Protein AF-A0A814IDS3-F1 (afdb_monomer_lite)

Secondary structure (DSSP, 8-state):
-EEE-TT---HHHHHHHHHHHHHHHHTT----EEETTSGGGHHHHHHHHHHHHHTT----SSEEEETTTEEE-HHHHHHHHHTT-HHHHTT-----S-SS-----------

Foldseek 3Di:
DKEAAPPDPDPVLVVLSVVVVVVCVVVVHDDDYQHCNPPVCVVVVVLQVVLCVVVVHDDGPTWDDAPSNDIDHSVRCVVCVVVVNNCVSNVVPPPPDDDDDDDDDDDDDDD

Radius of gyration: 20.19 Å; chains: 1; bounding box: 78×25×34 Å

Organism: NCBI:txid1234261

InterPro domains:
  IPR006993 SH3-binding, glutamic acid-rich protein [PF04908] (2-92)
  IPR036249 Thioredoxin-like superfamily [SSF52833] (1-91)
  IPR051033 SH3 domain-binding glutamic acid-rich protein [PTHR12232] (2-104)

Sequence (111 aa):
MVYISNISGNHLTTGRQRQVKHILDTHGIRYIEIDISDPKQTNEKEFLQKSLFKKNLKLTLPQVFTDDELCYDYDELMAAVESNQLKQLLKISSVTTTSDQKQEHSLMSSA

pLDDT: mean 85.81, std 17.53, range [38.88, 97.94]

Structure (mmCIF, N/CA/C/O backbone):
data_AF-A0A814IDS3-F1
#
_entry.id   AF-A0A814IDS3-F1
#
loop_
_atom_site.group_PDB
_atom_site.id
_atom_site.type_symbol
_atom_site.label_atom_id
_atom_site.label_alt_id
_atom_site.label_comp_id
_atom_site.label_asym_id
_atom_site.label_entity_id
_atom_site.label_seq_id
_atom_site.pdbx_PDB_ins_code
_atom_site.Cartn_x
_atom_site.Cartn_y
_atom_site.Cartn_z
_atom_site.occupancy
_atom_site.B_iso_or_equiv
_atom_site.auth_seq_id
_atom_site.auth_comp_id
_atom_site.auth_asym_id
_atom_site.auth_atom_id
_atom_site.pdbx_PDB_model_num
ATOM 1 N N . MET A 1 1 ? -8.507 0.018 -3.297 1.00 93.69 1 MET A N 1
ATOM 2 C CA . MET A 1 1 ? -7.561 -0.786 -4.107 1.00 93.69 1 MET A CA 1
ATOM 3 C C . MET A 1 1 ? -6.206 -0.802 -3.416 1.00 93.69 1 MET A C 1
ATOM 5 O O . MET A 1 1 ? -5.855 0.195 -2.799 1.00 93.69 1 MET A O 1
ATOM 9 N N . VAL A 1 2 ? -5.458 -1.903 -3.489 1.00 96.62 2 VAL A N 1
ATOM 10 C CA . VAL A 1 2 ? -4.109 -2.037 -2.914 1.00 96.62 2 VAL A CA 1
ATOM 11 C C . VAL A 1 2 ? -3.149 -2.399 -4.040 1.00 96.62 2 VAL A C 1
ATOM 13 O O . VAL A 1 2 ? -3.212 -3.502 -4.578 1.00 96.62 2 VAL A O 1
ATOM 16 N N . TYR A 1 3 ? -2.268 -1.471 -4.395 1.00 96.88 3 TYR A N 1
ATOM 17 C CA . TYR A 1 3 ? -1.257 -1.655 -5.427 1.00 96.88 3 TYR A CA 1
ATOM 18 C C . TYR A 1 3 ? -0.005 -2.288 -4.831 1.00 96.88 3 TYR A C 1
ATOM 20 O O . TYR A 1 3 ? 0.532 -1.814 -3.822 1.00 96.88 3 TYR A O 1
ATOM 28 N N . ILE A 1 4 ? 0.472 -3.348 -5.476 1.00 97.31 4 ILE A N 1
ATOM 29 C CA . ILE A 1 4 ? 1.639 -4.122 -5.058 1.00 97.31 4 ILE A CA 1
ATOM 30 C C . ILE A 1 4 ? 2.498 -4.533 -6.260 1.00 97.31 4 ILE A C 1
ATOM 32 O O . ILE A 1 4 ? 2.139 -4.305 -7.413 1.00 97.31 4 ILE A O 1
ATOM 36 N N . SER A 1 5 ? 3.622 -5.188 -5.977 1.00 96.44 5 SER A N 1
ATOM 37 C CA . SER A 1 5 ? 4.396 -5.955 -6.950 1.00 96.44 5 SER A CA 1
ATOM 38 C C . SER A 1 5 ? 4.741 -7.324 -6.366 1.00 96.44 5 SER A C 1
ATOM 40 O O . SER A 1 5 ? 5.350 -7.394 -5.291 1.00 96.44 5 SER A O 1
ATOM 42 N N . ASN A 1 6 ? 4.375 -8.408 -7.057 1.00 94.94 6 ASN A N 1
ATOM 43 C CA . ASN A 1 6 ? 4.706 -9.772 -6.621 1.00 94.94 6 ASN A CA 1
ATOM 44 C C . ASN A 1 6 ? 6.133 -10.202 -6.977 1.00 94.94 6 ASN A C 1
ATOM 46 O O . ASN A 1 6 ? 6.657 -11.135 -6.373 1.00 94.94 6 ASN A O 1
ATOM 50 N N . ILE A 1 7 ? 6.794 -9.506 -7.904 1.00 92.25 7 ILE A N 1
ATOM 51 C CA . ILE A 1 7 ? 8.184 -9.791 -8.307 1.00 92.25 7 ILE A CA 1
ATOM 52 C C . ILE A 1 7 ? 9.198 -8.824 -7.680 1.00 92.25 7 ILE A C 1
ATOM 54 O O . ILE A 1 7 ? 10.310 -8.655 -8.181 1.00 92.25 7 ILE A O 1
ATOM 58 N N . SER A 1 8 ? 8.826 -8.150 -6.589 1.00 85.38 8 SER A N 1
ATOM 59 C CA . SER A 1 8 ? 9.725 -7.224 -5.902 1.00 85.38 8 SER A CA 1
ATOM 60 C C . SER A 1 8 ? 10.923 -7.960 -5.294 1.00 85.38 8 SER A C 1
ATOM 62 O O . SER A 1 8 ? 10.776 -8.746 -4.362 1.00 85.38 8 SER A O 1
ATOM 64 N N . GLY A 1 9 ? 12.133 -7.643 -5.763 1.00 87.62 9 GLY A N 1
ATOM 65 C CA . GLY A 1 9 ? 13.382 -8.112 -5.148 1.00 87.62 9 GLY A CA 1
ATOM 66 C C . GLY A 1 9 ? 13.704 -7.448 -3.801 1.00 87.62 9 GLY A C 1
ATOM 67 O O . GLY A 1 9 ? 14.698 -7.792 -3.169 1.00 87.62 9 GLY A O 1
ATOM 68 N N . ASN A 1 10 ? 12.893 -6.483 -3.348 1.00 93.31 10 ASN A N 1
ATOM 69 C CA . ASN A 1 10 ? 13.101 -5.782 -2.086 1.00 93.31 10 ASN A CA 1
ATOM 70 C C . ASN A 1 10 ? 12.272 -6.424 -0.959 1.00 93.31 10 ASN A C 1
ATOM 72 O O . ASN A 1 10 ? 11.039 -6.325 -0.924 1.00 93.31 10 ASN A O 1
ATOM 76 N N . HIS A 1 11 ? 12.960 -7.036 0.009 1.00 93.50 11 HIS A N 1
ATOM 77 C CA . HIS A 1 11 ? 12.333 -7.658 1.178 1.00 93.50 11 HIS A CA 1
ATOM 78 C C . HIS A 1 11 ? 11.537 -6.668 2.037 1.00 93.50 11 HIS A C 1
ATOM 80 O O . HIS A 1 11 ? 10.487 -7.038 2.561 1.00 93.50 11 HIS A O 1
ATOM 86 N N . LEU A 1 12 ? 11.977 -5.410 2.139 1.00 94.38 12 LEU A N 1
ATOM 87 C CA . LEU A 1 12 ? 11.261 -4.375 2.885 1.00 94.38 12 LEU A CA 1
ATOM 88 C C . LEU A 1 12 ? 9.924 -4.041 2.216 1.00 94.38 12 LEU A C 1
ATOM 90 O O . LEU A 1 12 ? 8.893 -4.015 2.883 1.00 94.38 12 LEU A O 1
ATOM 94 N N . THR A 1 13 ? 9.913 -3.868 0.892 1.00 95.19 13 THR A N 1
ATOM 95 C CA . THR A 1 13 ? 8.675 -3.669 0.121 1.00 95.19 13 THR A CA 1
ATOM 96 C C . THR A 1 13 ? 7.730 -4.855 0.283 1.00 95.19 13 THR A C 1
ATOM 98 O O . THR A 1 13 ? 6.553 -4.672 0.579 1.00 95.19 13 THR A O 1
ATOM 101 N N . THR A 1 14 ? 8.248 -6.078 0.163 1.00 95.94 14 THR A N 1
ATOM 102 C CA . THR A 1 14 ? 7.447 -7.301 0.316 1.00 95.94 14 THR A CA 1
ATOM 103 C C . THR A 1 14 ? 6.849 -7.422 1.721 1.00 95.94 14 THR A C 1
ATOM 105 O O . THR A 1 14 ? 5.675 -7.766 1.869 1.00 95.94 14 THR A O 1
ATOM 108 N N . GLY A 1 15 ? 7.627 -7.094 2.758 1.00 97.44 15 GLY A N 1
ATOM 109 C CA . GLY A 1 15 ? 7.165 -7.059 4.146 1.00 97.44 15 GLY A CA 1
ATOM 110 C C . GLY A 1 15 ? 6.054 -6.032 4.361 1.00 97.44 15 GLY A C 1
ATOM 111 O O . GLY A 1 15 ? 4.993 -6.384 4.875 1.00 97.44 15 GLY A O 1
ATOM 112 N N . ARG A 1 16 ? 6.247 -4.798 3.878 1.00 97.69 16 ARG A N 1
ATOM 113 C CA . ARG A 1 16 ? 5.244 -3.723 3.951 1.00 97.69 16 ARG A CA 1
ATOM 114 C C . ARG A 1 16 ? 3.947 -4.089 3.225 1.00 97.69 16 ARG A C 1
ATOM 116 O O . ARG A 1 16 ? 2.870 -3.900 3.780 1.00 97.69 16 ARG A O 1
ATOM 123 N N . GLN A 1 17 ? 4.038 -4.675 2.027 1.00 97.69 17 GLN A N 1
ATOM 124 C CA . GLN A 1 17 ? 2.875 -5.178 1.281 1.00 97.69 17 GLN A CA 1
ATOM 125 C C . GLN A 1 17 ? 2.099 -6.220 2.097 1.00 97.69 17 GLN A C 1
ATOM 127 O O . GLN A 1 17 ? 0.882 -6.120 2.226 1.00 97.69 17 GLN A O 1
ATOM 132 N N . ARG A 1 18 ? 2.797 -7.204 2.681 1.00 97.50 18 ARG A N 1
ATOM 133 C CA . ARG A 1 18 ? 2.170 -8.238 3.519 1.00 97.50 18 ARG A CA 1
ATOM 134 C C . ARG A 1 18 ? 1.490 -7.636 4.746 1.00 97.50 18 ARG A C 1
ATOM 136 O O . ARG A 1 18 ? 0.376 -8.031 5.072 1.00 97.50 18 ARG A O 1
ATOM 143 N N . GLN A 1 19 ? 2.150 -6.693 5.408 1.00 97.94 19 GLN A N 1
ATOM 144 C CA . GLN A 1 19 ? 1.635 -6.056 6.613 1.00 97.94 19 GLN A CA 1
ATOM 145 C C . GLN A 1 19 ? 0.382 -5.224 6.336 1.00 97.94 19 GLN A C 1
ATOM 147 O O . GLN A 1 19 ? -0.595 -5.365 7.063 1.00 97.94 19 GLN A O 1
ATOM 152 N N . VAL A 1 20 ? 0.369 -4.423 5.265 1.00 97.62 20 VAL A N 1
ATOM 153 C CA . VAL A 1 20 ? -0.829 -3.663 4.866 1.00 97.62 20 VAL A CA 1
ATOM 154 C C . VAL A 1 20 ? -2.003 -4.602 4.612 1.00 97.62 20 VAL A C 1
ATOM 156 O O . VAL A 1 20 ? -3.076 -4.385 5.164 1.00 97.62 20 VAL A O 1
ATOM 159 N N . LYS A 1 21 ? -1.795 -5.686 3.854 1.00 97.62 21 LYS A N 1
ATOM 160 C CA . LYS A 1 21 ? -2.845 -6.684 3.601 1.00 97.62 21 LYS A CA 1
ATOM 161 C C . LYS A 1 21 ? -3.367 -7.308 4.894 1.00 97.62 21 LYS A C 1
ATOM 163 O O . LYS A 1 21 ? -4.567 -7.286 5.137 1.00 97.62 21 LYS A O 1
ATOM 168 N N . HIS A 1 22 ? -2.464 -7.740 5.773 1.00 97.44 22 HIS A N 1
ATOM 169 C CA . HIS A 1 22 ? -2.824 -8.307 7.071 1.00 97.44 22 HIS A CA 1
ATOM 170 C C . HIS A 1 22 ? -3.646 -7.342 7.940 1.00 97.44 22 HIS A C 1
ATOM 172 O O . HIS A 1 22 ? -4.621 -7.740 8.576 1.00 97.44 22 HIS A O 1
ATOM 178 N N . ILE A 1 23 ? -3.280 -6.061 7.962 1.00 97.25 23 ILE A N 1
ATOM 179 C CA . ILE A 1 23 ? -4.019 -5.037 8.703 1.00 97.25 23 ILE A CA 1
ATOM 180 C C . ILE A 1 23 ? -5.425 -4.869 8.124 1.00 97.25 23 ILE A C 1
ATOM 182 O O . ILE A 1 23 ? -6.392 -4.873 8.880 1.00 97.25 23 ILE A O 1
ATOM 186 N N . LEU A 1 24 ? -5.564 -4.767 6.801 1.00 96.38 24 LEU A N 1
ATOM 187 C CA . LEU A 1 24 ? -6.877 -4.643 6.166 1.00 96.38 24 LEU A CA 1
ATOM 188 C C . LEU A 1 24 ? -7.756 -5.871 6.455 1.00 96.38 24 LEU A C 1
ATOM 190 O O . LEU A 1 24 ? -8.904 -5.706 6.873 1.00 96.38 24 LEU A O 1
ATOM 194 N N . ASP A 1 25 ? -7.195 -7.079 6.338 1.00 97.00 25 ASP A N 1
ATOM 195 C CA . ASP A 1 25 ? -7.890 -8.338 6.628 1.00 97.00 25 ASP A CA 1
ATOM 196 C C . ASP A 1 25 ? -8.382 -8.391 8.086 1.00 97.00 25 ASP A C 1
ATOM 198 O O . ASP A 1 25 ? -9.556 -8.656 8.347 1.00 97.00 25 ASP A O 1
ATOM 202 N N . THR A 1 26 ? -7.509 -8.080 9.050 1.00 96.62 26 THR A N 1
ATOM 203 C CA . THR A 1 26 ? -7.839 -8.117 10.489 1.00 96.62 26 THR A CA 1
ATOM 204 C C . THR A 1 26 ? -8.847 -7.048 10.910 1.00 96.62 26 THR A C 1
ATOM 2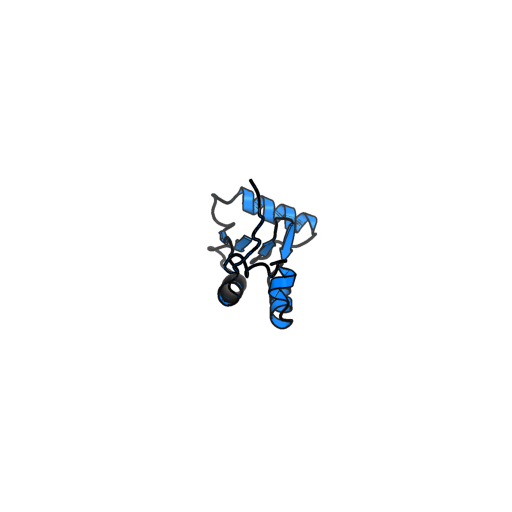06 O O . THR A 1 26 ? -9.584 -7.250 11.872 1.00 96.62 26 THR A O 1
ATOM 209 N N . HIS A 1 27 ? -8.941 -5.938 10.172 1.00 93.31 27 HIS A N 1
ATOM 210 C CA . HIS A 1 27 ? -9.942 -4.889 10.400 1.00 93.31 27 HIS A CA 1
ATOM 211 C C . HIS A 1 27 ? -11.263 -5.129 9.645 1.00 93.31 27 HIS A C 1
ATOM 213 O O . HIS A 1 27 ? -12.183 -4.304 9.741 1.00 93.31 27 HIS A O 1
ATOM 219 N N . GLY A 1 28 ? -11.371 -6.243 8.908 1.00 94.12 28 GLY A N 1
ATOM 220 C CA . GLY A 1 28 ? -12.546 -6.601 8.112 1.00 94.12 28 GLY A CA 1
ATOM 221 C C . GLY A 1 28 ? -12.749 -5.699 6.892 1.00 94.12 28 GLY A C 1
ATOM 222 O O . GLY A 1 28 ? -13.882 -5.496 6.453 1.00 94.12 28 GLY A O 1
ATOM 223 N N . ILE A 1 29 ? -11.672 -5.107 6.371 1.00 93.62 29 ILE A N 1
ATOM 224 C CA . ILE A 1 29 ? -11.710 -4.170 5.250 1.00 93.62 29 ILE A CA 1
ATOM 225 C C . ILE A 1 29 ? -11.465 -4.946 3.960 1.00 93.62 29 ILE A C 1
ATOM 227 O O . ILE A 1 29 ? -10.386 -5.488 3.738 1.00 93.62 29 ILE A O 1
ATOM 231 N N . ARG A 1 30 ? -12.469 -4.974 3.079 1.00 94.19 30 ARG A N 1
ATOM 232 C CA . ARG A 1 30 ? -12.333 -5.588 1.754 1.00 94.19 30 ARG A CA 1
ATOM 233 C C . ARG A 1 30 ? -11.494 -4.702 0.839 1.00 94.19 30 ARG A C 1
ATOM 235 O O . ARG A 1 30 ? -11.678 -3.487 0.810 1.00 94.19 30 ARG A O 1
ATOM 242 N N . TYR A 1 31 ? -10.634 -5.318 0.037 1.00 95.06 31 TYR A N 1
ATOM 243 C CA . TYR A 1 31 ? -9.839 -4.628 -0.972 1.00 95.06 31 TYR A CA 1
ATOM 244 C C . TYR A 1 31 ? -9.680 -5.463 -2.242 1.00 95.06 31 TYR A C 1
ATOM 246 O O . TYR A 1 31 ? -9.850 -6.678 -2.241 1.00 95.06 31 TYR A O 1
ATOM 254 N N . ILE A 1 32 ? -9.338 -4.772 -3.328 1.00 95.38 32 ILE A N 1
ATOM 255 C CA . ILE A 1 32 ? -8.886 -5.370 -4.584 1.00 95.38 32 ILE A CA 1
ATOM 256 C C . ILE A 1 32 ? -7.373 -5.198 -4.636 1.00 95.38 32 ILE A C 1
ATOM 258 O O . ILE A 1 32 ? -6.886 -4.069 -4.533 1.00 95.38 32 ILE A O 1
ATOM 262 N N . GLU A 1 33 ? -6.651 -6.306 -4.756 1.00 96.56 33 GLU A N 1
ATOM 263 C CA . GLU A 1 33 ? -5.203 -6.327 -4.959 1.00 96.56 33 GLU A CA 1
ATOM 264 C C . GLU A 1 33 ? -4.890 -6.134 -6.446 1.00 96.56 33 GLU A C 1
ATOM 266 O O . GLU A 1 33 ? -5.431 -6.838 -7.298 1.00 96.56 33 GLU A O 1
ATOM 271 N N . ILE A 1 34 ? -4.026 -5.168 -6.752 1.00 97.06 34 ILE A N 1
ATOM 272 C CA . ILE A 1 34 ? -3.597 -4.846 -8.112 1.00 97.06 34 ILE A CA 1
ATOM 273 C C . ILE A 1 34 ? -2.082 -5.004 -8.179 1.00 97.06 34 ILE A C 1
ATOM 275 O O . ILE A 1 34 ? -1.327 -4.226 -7.594 1.00 97.06 34 ILE A O 1
ATOM 279 N N . ASP A 1 35 ? -1.635 -6.025 -8.899 1.00 97.31 35 ASP A N 1
ATOM 280 C CA . ASP A 1 35 ? -0.217 -6.282 -9.119 1.00 97.31 35 ASP A CA 1
ATOM 281 C C . ASP A 1 35 ? 0.281 -5.526 -10.353 1.00 97.31 35 ASP A C 1
ATOM 283 O O . ASP A 1 35 ? 0.056 -5.945 -11.485 1.00 97.31 35 ASP A O 1
ATOM 287 N N . ILE A 1 36 ? 1.000 -4.421 -10.142 1.00 96.19 36 ILE A N 1
ATOM 288 C CA . ILE A 1 36 ? 1.532 -3.594 -11.239 1.00 96.19 36 ILE A CA 1
ATOM 289 C C . ILE A 1 36 ? 2.714 -4.240 -11.972 1.00 96.19 36 ILE A C 1
ATOM 291 O O . ILE A 1 36 ? 3.260 -3.651 -12.912 1.00 96.19 36 ILE A O 1
ATOM 295 N N . SER A 1 37 ? 3.163 -5.412 -11.517 1.00 95.44 37 SER A N 1
ATOM 296 C CA . SER A 1 37 ? 4.149 -6.211 -12.237 1.00 95.44 37 SER A CA 1
ATOM 297 C C . SER A 1 37 ? 3.530 -7.146 -13.274 1.00 95.44 37 SER A C 1
ATOM 299 O O . SER A 1 37 ? 4.243 -7.572 -14.183 1.00 95.44 37 SER A O 1
ATOM 301 N N . ASP A 1 38 ? 2.220 -7.406 -13.195 1.00 96.38 38 ASP A N 1
ATOM 302 C CA . ASP A 1 38 ? 1.497 -8.158 -14.218 1.00 96.38 38 ASP A CA 1
ATOM 303 C C . ASP A 1 38 ? 1.367 -7.300 -15.495 1.00 96.38 38 ASP A C 1
ATOM 305 O O . ASP A 1 38 ? 0.806 -6.199 -15.443 1.00 96.38 38 ASP A O 1
ATOM 309 N N . PRO A 1 39 ? 1.829 -7.782 -16.666 1.00 94.56 39 PRO A N 1
ATOM 310 C CA . PRO A 1 39 ? 1.649 -7.087 -17.942 1.00 94.56 39 PRO A CA 1
ATOM 311 C C . PRO A 1 39 ? 0.191 -6.726 -18.264 1.00 94.56 39 PRO A C 1
ATOM 313 O O . PRO A 1 39 ? -0.066 -5.739 -18.956 1.00 94.56 39 PRO A O 1
ATOM 316 N N . LYS A 1 40 ? -0.781 -7.488 -17.748 1.00 96.19 40 LYS A N 1
ATOM 317 C CA . LYS A 1 40 ? -2.215 -7.211 -17.924 1.00 96.19 40 LYS A CA 1
ATOM 318 C 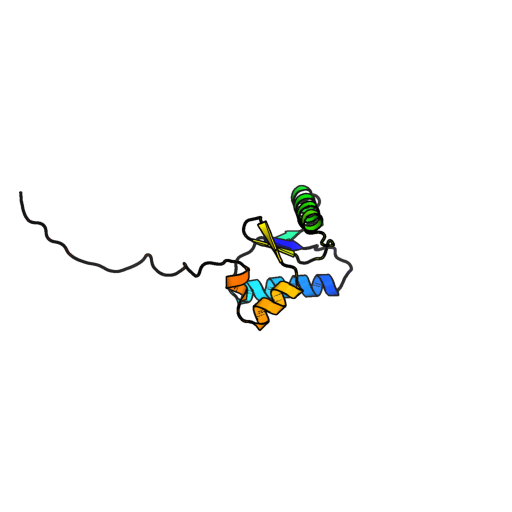C . LYS A 1 40 ? -2.678 -5.961 -17.173 1.00 96.19 40 LYS A C 1
ATOM 320 O O . LYS A 1 40 ? -3.686 -5.379 -17.554 1.00 96.19 40 LYS A O 1
ATOM 325 N N . GLN A 1 41 ? -1.925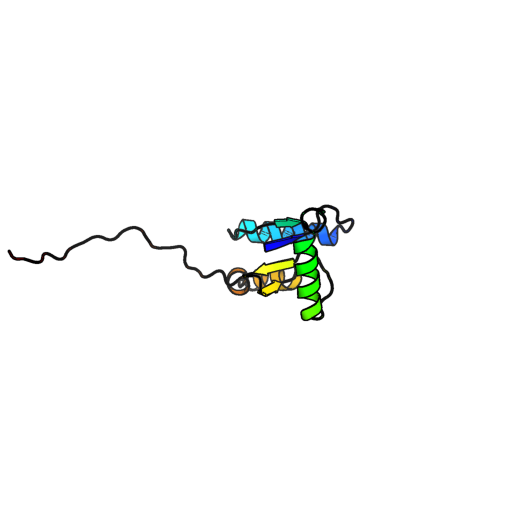 -5.518 -16.166 1.00 96.25 41 GLN A N 1
ATOM 326 C CA . GLN A 1 41 ? -2.229 -4.354 -15.327 1.00 96.25 41 GLN A CA 1
ATOM 327 C C . GLN A 1 41 ? -1.475 -3.088 -15.767 1.00 96.25 41 GLN A C 1
ATOM 329 O O . GLN A 1 41 ? -1.216 -2.187 -14.971 1.00 96.25 41 GLN A O 1
ATOM 334 N N . THR A 1 42 ? -1.119 -2.985 -17.052 1.00 95.44 42 THR A N 1
ATOM 335 C CA . THR A 1 42 ? -0.378 -1.825 -17.583 1.00 95.44 42 THR A CA 1
ATOM 336 C C . THR A 1 42 ? -1.133 -0.504 -17.380 1.00 95.44 42 THR A C 1
ATOM 338 O O . THR A 1 42 ? -0.528 0.487 -16.974 1.00 95.44 42 THR A O 1
ATOM 341 N N . ASN A 1 43 ? -2.457 -0.496 -17.569 1.00 96.00 43 ASN A N 1
ATOM 342 C CA . ASN A 1 43 ? -3.283 0.699 -17.353 1.00 96.00 43 ASN A CA 1
ATOM 343 C C . ASN A 1 43 ? -3.266 1.156 -15.885 1.00 96.00 43 ASN A C 1
ATOM 345 O O . ASN A 1 43 ? -3.109 2.342 -15.603 1.00 96.00 43 ASN A O 1
ATOM 349 N N . GLU A 1 44 ? -3.360 0.208 -14.955 1.00 95.81 44 GLU A N 1
ATOM 350 C CA . GLU A 1 44 ? -3.303 0.462 -13.514 1.00 95.81 44 GLU A CA 1
ATOM 351 C C . GLU A 1 44 ? -1.933 0.994 -13.081 1.00 95.81 44 GLU A C 1
ATOM 353 O O . GLU A 1 44 ? -1.820 1.933 -12.291 1.00 95.81 44 GLU A O 1
ATOM 358 N N . LYS A 1 45 ? -0.861 0.446 -13.661 1.00 95.25 45 LYS A N 1
ATOM 359 C CA . LYS A 1 45 ? 0.501 0.945 -13.455 1.00 95.25 45 LYS A CA 1
ATOM 360 C C . LYS A 1 45 ? 0.644 2.396 -13.916 1.00 95.25 45 LYS A C 1
ATOM 362 O O . LYS A 1 45 ? 1.222 3.208 -13.192 1.00 95.25 45 LYS A O 1
ATOM 367 N N . GLU A 1 46 ? 0.123 2.731 -15.095 1.00 95.44 46 GLU A N 1
ATOM 368 C CA . GLU A 1 46 ? 0.128 4.109 -15.590 1.00 95.44 46 GLU A CA 1
ATOM 369 C C . GLU A 1 46 ? -0.694 5.046 -14.706 1.00 95.44 46 GLU A C 1
ATOM 371 O O . GLU A 1 46 ? -0.260 6.170 -14.440 1.00 95.44 46 GLU A O 1
ATOM 376 N N . PHE A 1 47 ? -1.869 4.603 -14.251 1.00 94.38 47 PHE A N 1
ATOM 377 C CA . PHE A 1 47 ? -2.710 5.366 -13.336 1.00 94.38 47 PHE A CA 1
ATOM 378 C C . PHE A 1 47 ? -1.959 5.684 -12.040 1.00 94.38 47 PHE A C 1
ATOM 380 O O . PHE A 1 47 ? -1.838 6.857 -11.680 1.00 94.38 47 PHE A O 1
ATOM 387 N N . LEU A 1 48 ? -1.371 4.673 -11.392 1.00 94.38 48 LEU A N 1
ATOM 388 C CA . LEU A 1 48 ? -0.585 4.845 -10.171 1.00 94.38 48 LEU A CA 1
ATOM 389 C C . LEU A 1 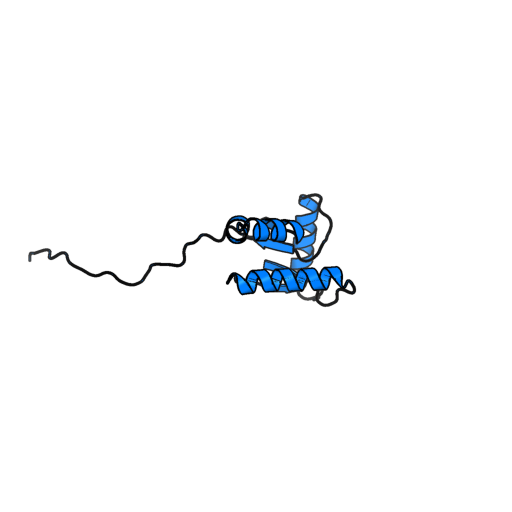48 ? 0.555 5.852 -10.377 1.00 94.38 48 LEU A C 1
ATOM 391 O O . LEU A 1 48 ? 0.709 6.792 -9.597 1.00 94.38 48 LEU A O 1
ATOM 395 N N . GLN A 1 49 ? 1.333 5.695 -11.451 1.00 94.19 49 GLN A N 1
ATOM 396 C CA . GLN A 1 49 ? 2.452 6.588 -11.758 1.00 94.19 49 GLN A CA 1
ATOM 397 C C . GLN A 1 49 ? 1.994 8.034 -11.987 1.00 94.19 49 GLN A C 1
ATOM 399 O O . GLN A 1 49 ? 2.592 8.957 -11.431 1.00 94.19 49 GLN A O 1
ATOM 404 N N . LYS A 1 50 ? 0.919 8.247 -12.757 1.00 94.00 50 LYS A N 1
ATOM 405 C CA . LYS A 1 50 ? 0.349 9.582 -13.006 1.00 94.00 50 LYS A CA 1
ATOM 406 C C . LYS A 1 50 ? -0.184 10.210 -11.716 1.00 94.00 50 LYS A C 1
ATOM 408 O O . LYS A 1 50 ? 0.028 11.401 -11.490 1.00 94.00 50 LYS A O 1
ATOM 413 N N . SER A 1 51 ? -0.839 9.427 -10.864 1.00 92.00 51 SER A N 1
ATOM 414 C CA . SER A 1 51 ? -1.390 9.885 -9.584 1.00 92.00 51 SER A CA 1
ATOM 415 C C . SER A 1 51 ? -0.299 10.309 -8.599 1.00 92.00 51 SER A C 1
ATOM 417 O O . SER A 1 51 ? -0.405 11.377 -7.996 1.00 92.00 51 SER A O 1
ATOM 419 N N . LEU A 1 52 ? 0.786 9.538 -8.488 1.00 91.62 52 LEU A N 1
ATOM 420 C CA . LEU A 1 52 ? 1.934 9.899 -7.651 1.00 91.62 52 LEU A CA 1
ATOM 421 C C . LEU A 1 52 ? 2.687 11.111 -8.207 1.00 91.62 52 LEU A C 1
ATOM 423 O O . LEU A 1 52 ? 3.025 12.020 -7.451 1.00 91.62 52 LEU A O 1
ATOM 427 N N . PHE A 1 53 ? 2.867 11.184 -9.529 1.00 92.25 53 PHE A N 1
ATOM 428 C CA . PHE A 1 53 ? 3.499 12.331 -10.181 1.00 92.25 53 PHE A CA 1
ATOM 429 C C . PHE A 1 53 ? 2.737 13.638 -9.923 1.00 92.25 53 PHE A C 1
ATOM 431 O O . PHE A 1 53 ? 3.347 14.634 -9.542 1.00 92.25 53 PHE A O 1
ATOM 438 N N . LYS A 1 54 ? 1.400 13.631 -10.044 1.00 91.19 54 LYS A N 1
ATOM 439 C CA . LYS A 1 54 ? 0.551 14.797 -9.727 1.00 91.19 54 LYS A CA 1
ATOM 440 C C . LYS A 1 54 ? 0.717 15.284 -8.284 1.00 91.19 54 LYS A C 1
ATOM 442 O O . LYS A 1 54 ? 0.538 16.469 -8.025 1.00 91.19 54 LYS A O 1
ATOM 447 N N . LYS A 1 55 ? 1.056 14.383 -7.360 1.00 88.00 55 LYS A N 1
ATOM 448 C CA . LYS A 1 55 ? 1.301 14.680 -5.941 1.00 88.00 55 LYS A CA 1
ATOM 449 C C . LYS A 1 55 ? 2.780 14.942 -5.623 1.00 88.00 55 LYS A C 1
ATOM 451 O O . LYS A 1 55 ? 3.117 15.141 -4.463 1.00 88.00 55 LYS A O 1
ATOM 456 N N . ASN A 1 56 ? 3.656 14.956 -6.632 1.00 90.62 56 ASN A N 1
ATOM 457 C CA . ASN A 1 56 ? 5.111 15.054 -6.480 1.00 90.62 56 ASN A CA 1
ATOM 458 C C . ASN A 1 56 ? 5.700 13.970 -5.550 1.00 90.62 56 ASN A C 1
ATOM 460 O O . ASN A 1 56 ? 6.646 14.208 -4.798 1.00 90.62 56 ASN A O 1
ATOM 464 N N . LEU A 1 57 ? 5.119 12.768 -5.593 1.00 88.62 57 LEU A N 1
ATOM 465 C CA . LEU A 1 57 ? 5.530 11.608 -4.808 1.00 88.62 57 LEU A CA 1
ATOM 466 C C . LEU A 1 57 ? 6.320 10.622 -5.673 1.00 88.62 57 LEU A C 1
ATOM 468 O O . LEU A 1 57 ? 6.083 10.471 -6.874 1.00 88.62 57 LEU A O 1
ATOM 472 N N . LYS A 1 58 ? 7.264 9.914 -5.049 1.00 89.19 58 LYS A N 1
ATOM 473 C CA . LYS A 1 58 ? 8.003 8.821 -5.696 1.00 89.19 58 LYS A CA 1
ATOM 474 C C . LYS A 1 58 ? 7.139 7.563 -5.762 1.00 89.19 58 LYS A C 1
ATOM 476 O O . LYS A 1 58 ? 6.321 7.326 -4.880 1.00 89.19 58 LYS A O 1
ATOM 481 N N . LEU A 1 59 ? 7.387 6.716 -6.764 1.00 89.56 59 LEU A N 1
ATOM 482 C CA . LEU A 1 59 ? 6.782 5.386 -6.834 1.00 89.56 59 LEU A CA 1
ATOM 483 C C . LEU A 1 59 ? 7.322 4.497 -5.709 1.00 89.56 59 LEU A C 1
ATOM 485 O O . LEU A 1 59 ? 8.429 3.966 -5.795 1.00 89.56 59 LEU A O 1
ATOM 489 N N . THR A 1 60 ? 6.522 4.339 -4.663 1.00 91.75 60 THR A N 1
ATOM 490 C CA . THR A 1 60 ? 6.743 3.398 -3.563 1.00 91.75 60 THR A CA 1
ATOM 491 C C . THR A 1 60 ? 5.624 2.360 -3.557 1.00 91.75 60 THR A C 1
ATOM 493 O O . THR A 1 60 ? 4.558 2.592 -4.118 1.00 91.75 60 THR A O 1
ATOM 496 N N . LEU A 1 61 ? 5.878 1.194 -2.965 1.00 95.06 61 LEU A N 1
ATOM 497 C CA . LEU A 1 61 ? 4.881 0.142 -2.766 1.00 95.06 61 LEU A CA 1
ATOM 498 C C . LEU A 1 61 ? 4.965 -0.367 -1.317 1.00 95.06 61 LEU A C 1
ATOM 500 O O . LEU A 1 61 ? 6.076 -0.420 -0.768 1.00 95.06 61 LEU A O 1
ATOM 504 N N . PRO A 1 62 ? 3.843 -0.789 -0.705 1.00 96.06 62 PRO A N 1
ATOM 505 C CA . PRO A 1 62 ? 2.471 -0.750 -1.233 1.00 96.06 62 PRO A CA 1
ATOM 506 C C . PRO A 1 62 ? 1.900 0.674 -1.336 1.00 96.06 62 PRO A C 1
ATOM 508 O O . PRO A 1 62 ? 2.410 1.591 -0.695 1.00 96.06 62 PRO A O 1
ATOM 511 N N . GLN A 1 63 ? 0.828 0.830 -2.118 1.00 95.62 63 GLN A N 1
ATOM 512 C CA . GLN A 1 63 ? 0.011 2.051 -2.184 1.00 95.62 63 GLN A CA 1
ATOM 513 C C . GLN A 1 63 ? -1.471 1.693 -2.092 1.00 95.62 63 GLN A C 1
ATOM 515 O O . GLN A 1 63 ? -1.928 0.777 -2.778 1.00 95.62 63 GLN A O 1
ATOM 520 N N . VAL A 1 64 ? -2.232 2.398 -1.258 1.00 94.88 64 VAL A N 1
ATOM 521 C CA . VAL A 1 64 ? -3.671 2.161 -1.082 1.00 94.88 64 VAL A CA 1
ATOM 522 C C . VAL A 1 64 ? -4.462 3.315 -1.663 1.00 94.88 64 VAL A C 1
ATOM 524 O O . VAL A 1 64 ? -4.261 4.463 -1.281 1.00 94.88 64 VAL A O 1
ATOM 527 N N . PHE A 1 65 ? -5.387 2.990 -2.566 1.00 92.38 65 PHE A N 1
ATOM 528 C CA . PHE A 1 65 ? -6.321 3.947 -3.144 1.00 92.38 65 PHE A CA 1
ATOM 529 C C . PHE A 1 65 ? -7.741 3.758 -2.624 1.00 92.38 65 PHE A C 1
ATOM 531 O O . PHE A 1 65 ? -8.228 2.625 -2.549 1.00 92.38 65 PHE A O 1
ATOM 538 N N . THR A 1 66 ? -8.407 4.870 -2.321 1.00 89.50 66 THR A N 1
ATOM 539 C CA . THR A 1 66 ? -9.836 4.922 -1.967 1.00 89.50 66 THR A CA 1
ATOM 540 C C . THR A 1 66 ? -10.554 5.859 -2.933 1.00 89.50 66 THR A C 1
ATOM 542 O O . THR A 1 66 ? -10.058 6.964 -3.174 1.00 89.50 66 THR A O 1
ATOM 545 N N . ASP A 1 67 ? -11.688 5.402 -3.475 1.00 80.62 67 ASP A N 1
ATOM 546 C CA . ASP A 1 67 ? -12.539 6.126 -4.434 1.00 80.62 67 ASP A CA 1
ATOM 547 C C . ASP A 1 67 ? -11.761 6.757 -5.604 1.00 80.62 67 ASP A C 1
ATOM 549 O O . ASP A 1 67 ? -12.073 7.855 -6.044 1.00 80.62 67 ASP A O 1
ATOM 553 N N . ASP A 1 68 ? -10.694 6.093 -6.061 1.00 75.81 68 ASP A N 1
ATOM 554 C CA . ASP A 1 68 ? -9.803 6.521 -7.153 1.00 75.81 68 ASP A CA 1
ATOM 555 C C . ASP A 1 68 ? -9.138 7.910 -6.994 1.00 75.81 68 ASP A C 1
ATOM 557 O O . ASP A 1 68 ? -8.476 8.400 -7.909 1.00 75.81 68 ASP A O 1
ATOM 561 N N . GLU A 1 69 ? -9.224 8.532 -5.813 1.00 72.94 69 GLU A N 1
ATOM 562 C CA . GLU A 1 69 ? -8.744 9.904 -5.571 1.00 72.94 69 GLU A CA 1
ATOM 563 C C . GLU A 1 69 ? -7.681 9.994 -4.467 1.00 72.94 69 GLU A C 1
ATOM 565 O O . GLU A 1 69 ? -6.678 10.721 -4.564 1.00 72.94 69 GLU A O 1
ATOM 570 N N . LEU A 1 70 ? -7.889 9.253 -3.381 1.00 80.75 70 LEU A N 1
ATOM 571 C CA . LEU A 1 70 ? -7.005 9.287 -2.224 1.00 80.75 70 LEU A CA 1
ATOM 572 C C . LEU A 1 70 ? -5.968 8.189 -2.342 1.00 80.75 70 LEU A C 1
ATOM 574 O O . LEU A 1 70 ? -6.315 7.066 -2.670 1.00 80.75 70 LEU A O 1
ATOM 578 N N . CYS A 1 71 ? -4.714 8.531 -2.065 1.00 87.56 71 CYS A N 1
ATOM 579 C CA . CYS A 1 71 ? -3.563 7.643 -2.154 1.00 87.56 71 CYS A CA 1
ATOM 580 C C . CYS A 1 71 ? -2.867 7.711 -0.804 1.00 87.56 71 CYS A C 1
ATOM 582 O O . CYS A 1 71 ? -2.555 8.823 -0.380 1.00 87.56 71 CYS A O 1
ATOM 584 N N . TYR A 1 72 ? -2.663 6.559 -0.179 1.00 92.19 72 TYR A N 1
ATOM 585 C CA . TYR A 1 72 ? -1.996 6.424 1.106 1.00 92.19 72 TYR A CA 1
ATOM 586 C C . TYR A 1 72 ? -0.837 5.454 0.972 1.00 92.19 72 TYR A C 1
ATOM 588 O O . TYR A 1 72 ? -1.019 4.321 0.504 1.00 92.19 72 TYR A O 1
ATOM 596 N N . ASP A 1 73 ? 0.340 5.891 1.396 1.00 93.69 73 ASP A N 1
ATOM 597 C CA . ASP A 1 73 ? 1.497 5.020 1.474 1.00 93.69 73 ASP A CA 1
ATOM 598 C C . ASP A 1 73 ? 1.478 4.147 2.743 1.00 93.69 73 ASP A C 1
ATOM 600 O O . ASP A 1 73 ? 0.523 4.118 3.525 1.00 93.69 73 ASP A O 1
ATOM 604 N N . TYR A 1 74 ? 2.540 3.363 2.921 1.00 95.38 74 TYR A N 1
ATOM 605 C CA . TYR A 1 74 ? 2.681 2.499 4.087 1.00 95.38 74 TYR A CA 1
ATOM 606 C C . TYR A 1 74 ? 2.735 3.285 5.407 1.00 95.38 74 TYR A C 1
ATOM 608 O O . TYR A 1 74 ? 2.090 2.874 6.370 1.00 95.38 74 TYR A O 1
ATOM 616 N N . ASP A 1 75 ? 3.499 4.378 5.470 1.00 94.88 75 ASP A N 1
ATOM 617 C CA . ASP A 1 75 ? 3.746 5.101 6.719 1.00 94.88 75 ASP A CA 1
ATOM 618 C C . ASP A 1 75 ? 2.473 5.855 7.157 1.00 94.88 75 ASP A C 1
ATOM 620 O O . ASP A 1 75 ? 2.111 5.824 8.335 1.00 94.88 75 ASP A O 1
ATOM 624 N N . GLU A 1 76 ? 1.719 6.420 6.207 1.00 95.00 76 GLU A N 1
ATOM 625 C CA . GLU A 1 76 ? 0.402 7.026 6.455 1.00 95.00 76 GLU A CA 1
ATOM 626 C C . GLU A 1 76 ? -0.606 6.014 7.022 1.00 95.00 76 GLU A C 1
ATOM 628 O O . GLU A 1 76 ? -1.335 6.309 7.975 1.00 95.00 76 GLU A O 1
ATOM 633 N N . LEU A 1 77 ? -0.632 4.794 6.472 1.00 95.38 77 LEU A N 1
ATOM 634 C CA . LEU A 1 77 ? -1.496 3.726 6.977 1.00 95.38 77 LEU A CA 1
ATOM 635 C C . LEU A 1 77 ? -1.098 3.288 8.384 1.00 95.38 77 LEU A C 1
ATOM 637 O O . LEU A 1 77 ? -1.982 3.066 9.211 1.00 95.38 77 LEU A O 1
ATOM 641 N N . MET A 1 78 ? 0.201 3.160 8.673 1.00 96.50 78 MET A N 1
ATOM 642 C CA . MET A 1 78 ? 0.655 2.769 10.011 1.00 96.50 78 MET A CA 1
ATOM 643 C C . MET A 1 78 ? 0.286 3.829 11.046 1.00 96.50 78 MET A C 1
ATOM 645 O O . MET A 1 78 ? -0.288 3.482 12.075 1.00 96.50 78 MET A O 1
ATOM 649 N N . ALA A 1 79 ? 0.499 5.111 10.744 1.00 97.06 79 ALA A N 1
ATOM 650 C CA . ALA A 1 79 ? 0.116 6.204 11.636 1.00 97.06 79 ALA A CA 1
ATOM 651 C C . ALA A 1 79 ? -1.395 6.197 11.948 1.00 97.06 79 ALA A C 1
ATOM 653 O O . ALA A 1 79 ? -1.814 6.413 13.090 1.00 97.06 79 ALA A O 1
ATOM 654 N N . ALA A 1 80 ? -2.229 5.894 10.948 1.00 96.12 80 ALA A N 1
ATOM 655 C CA . ALA A 1 80 ? -3.670 5.767 11.139 1.00 96.12 80 ALA A CA 1
ATOM 656 C C . ALA A 1 80 ? -4.059 4.522 11.955 1.00 96.12 80 ALA A C 1
ATOM 658 O O . ALA A 1 80 ? -5.012 4.585 12.730 1.00 96.12 80 ALA A O 1
ATOM 659 N N . VAL A 1 81 ? -3.344 3.401 11.814 1.00 96.00 81 VAL A N 1
ATOM 660 C CA . VAL A 1 81 ? -3.539 2.203 12.655 1.00 96.00 81 VAL A CA 1
ATOM 661 C C . VAL A 1 81 ? -3.179 2.506 14.105 1.00 96.00 81 VAL A C 1
ATOM 663 O O . VAL A 1 81 ? -3.979 2.237 14.997 1.00 96.00 81 VAL A O 1
ATOM 666 N 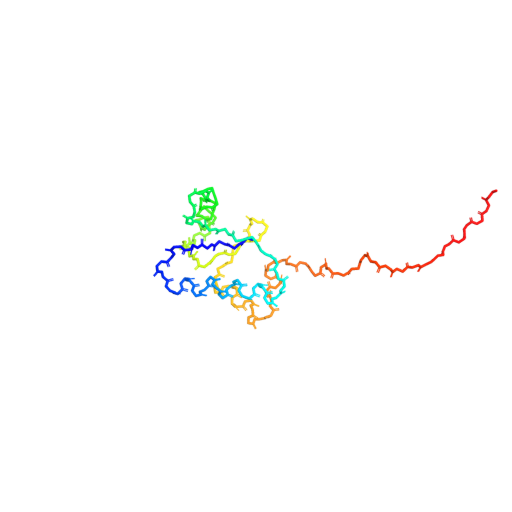N . GLU A 1 82 ? -2.021 3.121 14.335 1.00 96.56 82 GLU A N 1
ATOM 667 C CA . GLU A 1 82 ? -1.537 3.514 15.663 1.00 96.56 82 GLU A CA 1
ATOM 668 C C . GLU A 1 82 ? -2.502 4.474 16.366 1.00 96.56 82 GLU A C 1
ATOM 670 O O . GLU A 1 82 ? -2.728 4.367 17.570 1.00 96.56 82 GLU A O 1
ATOM 675 N N . SER A 1 83 ? -3.131 5.368 15.602 1.00 96.50 83 SER A N 1
ATOM 676 C CA . SER A 1 83 ? -4.107 6.338 16.109 1.00 96.50 83 SER A CA 1
ATOM 677 C C . SER A 1 83 ? -5.548 5.806 16.133 1.00 96.50 83 SER A C 1
ATOM 679 O O . SER A 1 83 ? -6.470 6.560 16.437 1.00 96.50 83 SER A O 1
ATOM 681 N N . ASN A 1 84 ? -5.774 4.529 15.794 1.00 94.25 84 ASN A N 1
ATOM 682 C CA . ASN A 1 84 ? -7.098 3.905 15.665 1.00 94.25 84 ASN A CA 1
ATOM 683 C C . ASN A 1 84 ? -8.059 4.660 14.710 1.00 94.25 84 ASN A C 1
ATOM 685 O O . ASN A 1 84 ? -9.277 4.678 14.890 1.00 94.25 84 ASN A O 1
ATOM 689 N N . GLN A 1 85 ? -7.503 5.294 13.677 1.00 94.25 85 GLN A N 1
ATOM 690 C CA . GLN A 1 85 ? -8.191 6.118 12.676 1.00 94.25 85 GLN A CA 1
ATOM 691 C C . GLN A 1 85 ? -8.211 5.484 11.279 1.00 94.25 85 GLN A C 1
ATOM 693 O O . GLN A 1 85 ? -8.686 6.110 10.333 1.00 94.25 85 GLN A O 1
ATOM 698 N N . LEU A 1 86 ? -7.758 4.235 11.123 1.00 94.00 86 LEU A N 1
ATOM 699 C CA . LEU A 1 86 ? -7.654 3.565 9.819 1.00 94.00 86 LEU A CA 1
ATOM 700 C C . LEU A 1 86 ? -8.952 3.629 8.991 1.00 94.00 86 LEU A C 1
ATOM 702 O O . LEU A 1 86 ? -8.921 3.982 7.815 1.00 94.00 86 LEU A O 1
ATOM 706 N N . LYS A 1 87 ? -10.108 3.322 9.592 1.00 91.31 87 LYS A N 1
ATOM 707 C CA . LYS A 1 87 ? -11.398 3.346 8.873 1.00 91.31 87 LYS A CA 1
ATOM 708 C C . LYS A 1 87 ? -11.805 4.757 8.448 1.00 91.31 87 LYS A C 1
ATOM 710 O O . LYS A 1 87 ? -12.361 4.922 7.367 1.00 91.31 87 LYS A O 1
ATOM 715 N N . GLN A 1 88 ? -11.500 5.760 9.270 1.00 90.94 88 GLN A N 1
ATOM 716 C CA . GLN A 1 88 ? -11.752 7.165 8.953 1.00 90.94 88 GLN A CA 1
ATOM 717 C C . GLN A 1 88 ? -10.836 7.648 7.825 1.00 90.94 88 GLN A C 1
ATOM 719 O O . GLN A 1 88 ? -11.317 8.303 6.903 1.00 90.94 88 GLN A O 1
ATOM 724 N N . LEU A 1 89 ? -9.546 7.290 7.873 1.00 91.19 89 LEU A N 1
ATOM 725 C CA . LEU A 1 89 ? -8.579 7.579 6.812 1.00 91.19 89 LEU A CA 1
ATOM 726 C C . LEU A 1 89 ? -9.085 7.031 5.474 1.00 91.19 89 LEU A C 1
ATOM 728 O O . LEU A 1 89 ? -9.174 7.761 4.495 1.00 91.19 89 LEU A O 1
ATOM 732 N N . LEU A 1 90 ? -9.507 5.767 5.465 1.00 90.81 90 LEU A N 1
ATOM 733 C CA . LEU A 1 90 ? -10.031 5.086 4.281 1.00 90.81 90 LEU A CA 1
ATOM 734 C C . LEU A 1 90 ? -11.482 5.469 3.940 1.00 90.81 90 LEU A C 1
ATOM 736 O O . LEU A 1 90 ? -12.102 4.797 3.123 1.00 90.81 90 LEU A O 1
ATOM 740 N N . LYS A 1 91 ? -12.048 6.505 4.581 1.00 88.06 91 LYS A N 1
ATOM 741 C CA . LYS A 1 91 ? -13.435 6.974 4.394 1.00 88.06 91 LYS A CA 1
ATOM 742 C C . LYS A 1 91 ? -14.491 5.857 4.437 1.00 88.06 91 LYS A C 1
ATOM 744 O O . LYS A 1 91 ? -15.568 5.975 3.852 1.00 88.06 91 LYS A O 1
ATOM 749 N N . ILE A 1 92 ? -14.218 4.775 5.165 1.00 81.50 92 ILE A N 1
ATOM 750 C CA . ILE A 1 92 ? -15.147 3.659 5.322 1.00 81.50 92 ILE A CA 1
ATOM 751 C C . ILE A 1 92 ? -16.226 4.127 6.292 1.00 81.50 92 ILE A C 1
ATOM 753 O O . ILE A 1 92 ? -16.055 4.092 7.511 1.00 81.50 92 ILE A O 1
ATOM 757 N N . SER A 1 93 ? -17.332 4.615 5.734 1.00 65.00 93 SER A N 1
ATOM 758 C CA . SER A 1 93 ? -18.504 5.017 6.507 1.00 65.00 93 SER A CA 1
ATOM 759 C C . SER A 1 93 ? -18.990 3.825 7.336 1.00 65.00 93 SER A C 1
ATOM 761 O O . SER A 1 93 ? -19.092 2.711 6.827 1.00 65.00 93 SER A O 1
ATOM 763 N N . SER A 1 94 ? -19.323 4.042 8.608 1.00 53.84 94 SER A N 1
ATOM 764 C CA . SER A 1 94 ? -19.776 3.008 9.556 1.00 53.84 94 SER A CA 1
ATOM 765 C C . SER A 1 94 ? -21.154 2.399 9.231 1.00 53.84 94 SER A C 1
ATOM 767 O O . SER A 1 94 ? -21.774 1.765 10.083 1.00 53.84 94 SER A O 1
ATOM 769 N N . VAL A 1 95 ? -21.655 2.556 8.004 1.00 47.19 95 VAL A N 1
ATOM 770 C CA . VAL A 1 95 ? -22.996 2.129 7.590 1.00 47.19 95 VAL A CA 1
ATOM 771 C C . VAL A 1 95 ? -22.998 0.655 7.187 1.00 47.19 95 VAL A C 1
ATOM 773 O O . VAL A 1 95 ? -23.193 0.291 6.036 1.00 47.19 95 VAL A O 1
ATOM 776 N N . THR A 1 96 ? -22.814 -0.220 8.170 1.00 41.00 96 THR A N 1
ATOM 777 C CA . THR A 1 96 ? -23.297 -1.606 8.095 1.00 41.00 96 THR A CA 1
ATOM 778 C C . THR A 1 96 ? -23.852 -2.030 9.446 1.00 41.00 96 THR A C 1
ATOM 780 O O . THR A 1 96 ? -23.278 -2.874 10.120 1.00 41.00 96 THR A O 1
ATOM 783 N N . THR A 1 97 ? -24.984 -1.433 9.822 1.00 43.78 97 THR A N 1
ATOM 784 C CA . THR A 1 97 ? -26.051 -2.116 10.569 1.00 43.78 97 THR A CA 1
ATOM 785 C C . THR A 1 97 ? -27.334 -1.301 10.453 1.00 43.78 97 THR A C 1
ATOM 787 O O . THR A 1 97 ? -27.415 -0.205 11.003 1.00 43.78 97 THR A O 1
ATOM 790 N N . THR A 1 98 ? -28.320 -1.853 9.741 1.00 43.31 98 THR A N 1
ATOM 791 C CA . THR A 1 98 ? -29.754 -1.944 10.098 1.00 43.31 98 THR A CA 1
ATOM 792 C C . THR A 1 98 ? -30.611 -1.832 8.838 1.00 43.31 98 THR A C 1
ATOM 794 O O . THR A 1 98 ? -31.027 -0.755 8.420 1.00 43.31 98 THR A O 1
ATOM 797 N N . SER A 1 99 ? -30.899 -2.976 8.228 1.00 44.88 99 SER A N 1
ATOM 798 C CA . SER A 1 99 ? -32.080 -3.151 7.382 1.00 44.88 99 SER A CA 1
ATOM 799 C C . SER A 1 99 ? -32.618 -4.554 7.606 1.00 44.88 99 SER A C 1
ATOM 801 O O . SER A 1 99 ? -32.726 -5.318 6.666 1.00 44.88 99 SER A O 1
ATOM 803 N N . ASP A 1 100 ? -32.881 -4.900 8.866 1.00 47.69 100 ASP A N 1
ATOM 804 C CA . ASP A 1 100 ? -33.821 -5.965 9.192 1.00 47.69 100 ASP A CA 1
ATOM 805 C C . ASP A 1 100 ? -34.377 -5.775 10.613 1.00 47.69 100 ASP A C 1
ATOM 807 O O . ASP A 1 100 ? -33.629 -5.668 11.583 1.00 47.69 100 ASP A O 1
ATOM 811 N N . GLN A 1 101 ? -35.717 -5.767 10.672 1.00 48.25 101 GLN A N 1
ATOM 812 C CA . GLN A 1 101 ? -36.624 -5.901 11.826 1.00 48.25 101 GLN A CA 1
ATOM 813 C C . GLN A 1 101 ? -36.911 -4.657 12.709 1.00 48.25 101 GLN A C 1
ATOM 815 O O . GLN A 1 101 ? -36.232 -4.405 13.702 1.00 48.25 101 GLN A O 1
ATOM 820 N N . LYS A 1 102 ? -38.062 -3.998 12.454 1.00 42.06 102 LYS A N 1
ATOM 821 C CA . LYS A 1 102 ? -39.146 -3.857 13.458 1.00 42.06 102 LYS A CA 1
ATOM 822 C C . LYS A 1 102 ? -40.526 -3.586 12.814 1.00 42.06 102 LYS A C 1
ATOM 824 O O . LYS A 1 102 ? -40.699 -2.598 12.106 1.00 42.06 102 LYS A O 1
ATOM 829 N N . GLN A 1 103 ? -41.480 -4.484 13.098 1.00 42.94 103 GLN A N 1
ATOM 830 C CA . GLN A 1 103 ? -42.954 -4.328 13.055 1.00 42.94 103 GLN A CA 1
ATOM 831 C C . GLN A 1 103 ? -43.385 -3.074 13.872 1.00 42.94 103 GLN A C 1
ATOM 833 O O . GLN A 1 103 ? -42.611 -2.614 14.705 1.00 42.94 103 GLN A O 1
ATOM 838 N N . GLU A 1 104 ? -44.553 -2.429 13.775 1.00 42.72 104 GLU A N 1
ATOM 839 C CA . GLU A 1 104 ? -45.929 -2.845 13.488 1.00 42.72 104 GLU A CA 1
ATOM 840 C C . GLU A 1 104 ? -46.816 -1.573 13.384 1.00 42.72 104 GLU A C 1
ATOM 842 O O . GLU A 1 104 ? -46.491 -0.547 13.978 1.00 42.72 104 GLU A O 1
ATOM 847 N N . HIS A 1 105 ? -47.988 -1.717 12.757 1.00 38.88 105 HIS A N 1
ATOM 848 C CA . HIS A 1 105 ? -49.256 -1.029 13.062 1.00 38.88 105 HIS A CA 1
ATOM 849 C C . HIS A 1 105 ? -49.498 0.432 12.610 1.00 38.88 105 HIS A C 1
ATOM 851 O O . HIS A 1 105 ? -49.142 1.399 13.275 1.00 38.88 105 HIS A O 1
ATOM 857 N N . SER A 1 106 ? -50.322 0.583 11.566 1.00 47.88 106 SER A N 1
ATOM 858 C CA . SER A 1 106 ? -51.405 1.574 11.589 1.00 47.88 106 SER A CA 1
ATOM 859 C C . SER A 1 106 ? -52.625 1.007 10.866 1.00 47.88 106 SER A C 1
ATOM 861 O O . SER A 1 106 ? -52.631 0.835 9.648 1.00 47.88 106 SER A O 1
ATOM 863 N N . LEU A 1 107 ? -53.645 0.668 11.654 1.00 57.22 107 LEU A N 1
ATOM 864 C CA . LEU A 1 107 ? -55.012 0.482 11.190 1.00 57.22 107 LEU A CA 1
ATOM 865 C C . LEU A 1 107 ? -55.497 1.820 10.617 1.00 57.22 107 LEU A C 1
ATOM 867 O O . LEU A 1 107 ? -55.664 2.780 11.366 1.00 57.22 107 LEU A O 1
ATOM 871 N N . MET A 1 108 ? -55.789 1.878 9.318 1.00 52.12 108 MET A N 1
ATOM 872 C CA . MET A 1 108 ? -56.720 2.871 8.787 1.00 52.12 108 MET A CA 1
ATOM 873 C C . MET A 1 108 ? -57.947 2.162 8.232 1.00 52.12 108 MET A C 1
ATOM 875 O O . MET A 1 108 ? -57.935 1.508 7.196 1.00 52.12 108 MET A O 1
ATOM 879 N N . SER A 1 109 ? -58.985 2.295 9.047 1.00 56.28 109 SER A N 1
ATOM 880 C CA . SER A 1 109 ? -60.405 2.281 8.741 1.00 56.28 109 SER A CA 1
ATOM 881 C C . SER A 1 109 ? -60.784 2.752 7.325 1.00 56.28 109 SER A C 1
ATOM 883 O O . SER A 1 109 ? -60.214 3.714 6.815 1.00 56.28 109 SER A O 1
ATOM 885 N N . SER A 1 110 ? -61.889 2.164 6.849 1.00 62.44 110 SER A N 1
ATOM 886 C CA . SER A 1 110 ? -62.860 2.664 5.857 1.00 62.44 110 SER A CA 1
ATOM 887 C C . SER A 1 110 ? -62.566 2.427 4.371 1.00 62.44 110 SER A C 1
ATOM 889 O O . SER A 1 110 ? -61.876 3.216 3.733 1.00 62.44 110 SER A O 1
ATOM 891 N N . ALA A 1 111 ? -63.219 1.413 3.794 1.00 52.00 111 ALA A N 1
ATOM 892 C CA . ALA A 1 111 ? -64.422 1.590 2.963 1.00 52.00 111 ALA A CA 1
ATOM 893 C C . ALA A 1 111 ? -65.106 0.236 2.717 1.00 52.00 111 ALA A C 1
ATOM 895 O O . ALA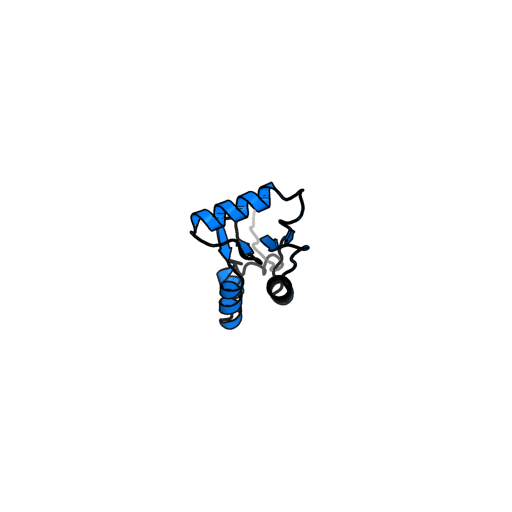 A 1 111 ? -64.379 -0.743 2.441 1.00 52.00 111 ALA A O 1
#